Protein AF-S8F8T3-F1 (afdb_monomer)

Sequence (100 aa):
GSIYLLMIIATRSQRWNLARSEGNLATEVGNLLRWPDELAAGQAVTETIIPLVSLLARSCPVNLGQIMPVWIFQGLHAPLETSCCDLVVSDHLFGQILFK

pLDDT: mean 80.18, std 11.94, range [37.81, 93.75]

Organism: Fomitopsis schrenkii (NCBI:txid2126942)

Secondary structure (DSSP, 8-state):
-HHHHHHHHHHTT----GGG--STHHHHHHHHHHS--SSHHHHHIIIIIHHHHHHHHHHSPPBHHHHS-HHHHHHHT--TT-BTT-HHHHHHHHHH----

Foldseek 3Di:
DVVLVVVVCVVVVPDPPCVPPDDDVVVVVVCCLVPPDPDPSSCCSVVPVVVSSVVCCVVPFDFCLVVDPPVLCVVQVDDSRHTPPPVVSVVSSVVPDDPD

Solvent-accessible surface area (backbone atoms only — not comparable to full-atom values): 6032 Å² total; per-residue (Å²): 74,68,65,51,52,51,50,52,34,57,76,67,68,55,75,77,76,68,91,71,69,75,77,63,55,70,58,51,53,52,43,39,73,75,56,51,51,91,47,75,66,18,44,46,35,65,73,46,48,52,54,51,42,52,49,44,49,72,77,56,71,53,34,39,50,82,79,43,66,73,75,62,36,74,81,62,81,50,66,52,77,40,50,52,65,44,61,68,62,49,51,55,52,54,71,69,54,76,87,125

Mean predicted aligned error: 6.98 Å

Structure (mmCIF, N/CA/C/O backbone):
data_AF-S8F8T3-F1
#
_entry.id   AF-S8F8T3-F1
#
loop_
_atom_site.group_PDB
_atom_site.id
_atom_site.type_symbol
_atom_site.label_atom_id
_atom_site.label_alt_id
_atom_site.label_comp_id
_atom_site.label_asym_id
_atom_site.label_entity_id
_atom_site.label_seq_id
_atom_site.pdbx_PDB_ins_code
_atom_site.Cartn_x
_atom_site.Cartn_y
_atom_site.Cartn_z
_atom_site.occupancy
_atom_site.B_iso_or_equiv
_atom_site.auth_seq_id
_atom_site.auth_comp_id
_atom_site.auth_asym_id
_atom_site.auth_atom_id
_atom_site.pdbx_PDB_model_num
ATOM 1 N N . GLY A 1 1 ? 0.804 -1.762 -1.599 1.00 72.38 1 GLY A N 1
ATOM 2 C CA . GLY A 1 1 ? 0.012 -1.487 -0.379 1.00 72.38 1 GLY A CA 1
ATOM 3 C C . GLY A 1 1 ? -1.450 -1.882 -0.520 1.00 72.38 1 GLY A C 1
ATOM 4 O O . GLY A 1 1 ? -1.931 -2.703 0.252 1.00 72.38 1 GLY A O 1
ATOM 5 N N . SER A 1 2 ? -2.159 -1.337 -1.511 1.00 77.38 2 SER A N 1
ATOM 6 C CA . SER A 1 2 ? -3.621 -1.455 -1.656 1.00 77.38 2 SER A CA 1
ATOM 7 C C . SER A 1 2 ? -4.159 -2.888 -1.755 1.00 77.38 2 SER A C 1
ATOM 9 O O . SER A 1 2 ? -5.244 -3.167 -1.261 1.00 77.38 2 SER A O 1
ATOM 11 N N . ILE A 1 3 ? -3.393 -3.827 -2.318 1.00 83.81 3 ILE A N 1
ATOM 12 C CA . ILE A 1 3 ? -3.792 -5.244 -2.366 1.00 83.81 3 ILE A CA 1
ATOM 13 C C . ILE A 1 3 ? -3.906 -5.850 -0.972 1.00 83.81 3 ILE A C 1
ATOM 15 O O . ILE A 1 3 ? -4.899 -6.504 -0.670 1.00 83.81 3 ILE A O 1
ATOM 19 N N . TYR A 1 4 ? -2.943 -5.583 -0.091 1.00 87.06 4 TYR A N 1
ATOM 20 C CA . TYR A 1 4 ? -3.006 -6.074 1.283 1.00 87.06 4 TYR A CA 1
ATOM 21 C C . TYR A 1 4 ? -4.169 -5.446 2.052 1.00 87.06 4 TYR A C 1
ATOM 23 O O . TYR A 1 4 ? -4.809 -6.132 2.840 1.00 87.06 4 TYR A O 1
ATOM 31 N N . LEU A 1 5 ? -4.511 -4.184 1.772 1.00 83.56 5 LEU A N 1
ATOM 32 C 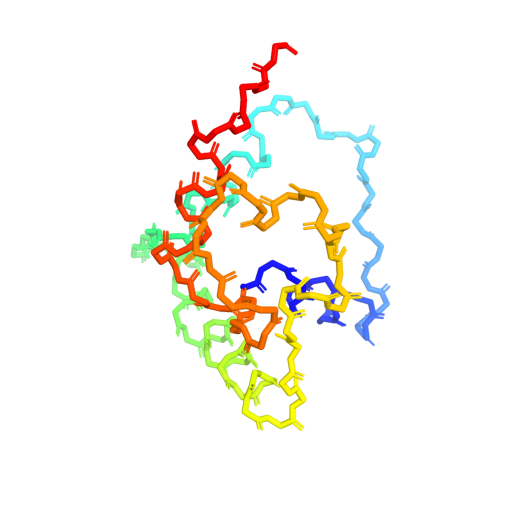CA . LEU A 1 5 ? -5.728 -3.564 2.306 1.00 83.56 5 LEU A CA 1
ATOM 33 C C . LEU A 1 5 ? -6.993 -4.300 1.854 1.00 83.56 5 LEU A C 1
ATOM 35 O O . LEU A 1 5 ? -7.841 -4.614 2.685 1.00 83.56 5 LEU A O 1
ATOM 39 N N . LEU A 1 6 ? -7.101 -4.642 0.568 1.00 81.75 6 LEU A N 1
ATOM 40 C CA . LEU A 1 6 ? -8.225 -5.432 0.060 1.00 81.75 6 LEU A CA 1
ATOM 41 C C . LEU A 1 6 ? -8.281 -6.826 0.697 1.00 81.75 6 LEU A C 1
ATOM 43 O O . LEU A 1 6 ? -9.365 -7.289 1.045 1.00 81.75 6 LEU A O 1
ATOM 47 N N . MET A 1 7 ? -7.133 -7.470 0.928 1.00 83.06 7 MET A N 1
ATOM 48 C CA . MET A 1 7 ? -7.068 -8.737 1.664 1.00 83.06 7 MET A CA 1
ATOM 49 C C . MET A 1 7 ? -7.540 -8.580 3.117 1.00 83.06 7 MET A C 1
ATOM 51 O O . MET A 1 7 ? -8.293 -9.420 3.608 1.00 83.06 7 MET A O 1
ATOM 55 N N . ILE A 1 8 ? -7.162 -7.501 3.810 1.00 83.50 8 ILE A N 1
ATOM 56 C CA . ILE A 1 8 ? -7.628 -7.211 5.179 1.00 83.50 8 ILE A CA 1
ATOM 57 C C . ILE A 1 8 ? -9.151 -7.017 5.198 1.00 83.50 8 ILE A C 1
ATOM 59 O O . ILE A 1 8 ? -9.842 -7.593 6.037 1.00 83.50 8 ILE A O 1
ATOM 63 N N . ILE A 1 9 ? -9.690 -6.247 4.252 1.00 82.25 9 ILE A N 1
ATOM 64 C CA . ILE A 1 9 ? -11.133 -5.999 4.127 1.00 82.25 9 ILE A CA 1
ATOM 65 C C . ILE A 1 9 ? -11.884 -7.314 3.868 1.00 82.25 9 ILE A C 1
ATOM 67 O O . ILE A 1 9 ? -12.860 -7.623 4.558 1.00 82.25 9 ILE A O 1
ATOM 71 N N . ALA A 1 10 ? -11.395 -8.119 2.919 1.00 80.69 10 ALA A N 1
ATOM 72 C CA . ALA A 1 10 ? -11.988 -9.402 2.559 1.00 80.69 10 ALA A CA 1
ATOM 73 C C . ALA A 1 10 ? -11.955 -10.403 3.725 1.00 80.69 10 ALA A C 1
ATOM 75 O O . ALA A 1 10 ? -12.973 -11.020 4.033 1.00 80.69 10 ALA A O 1
ATOM 76 N N . THR A 1 11 ? -10.818 -10.527 4.418 1.00 80.44 11 THR A N 1
ATOM 77 C CA . THR A 1 11 ? -10.667 -11.448 5.562 1.00 80.44 11 THR A CA 1
ATOM 78 C C . THR A 1 11 ? -11.547 -11.061 6.745 1.00 80.44 11 THR A C 1
ATOM 80 O O . THR A 1 11 ? -12.064 -11.935 7.436 1.00 80.44 11 THR A O 1
ATOM 83 N N . ARG A 1 12 ? -11.796 -9.765 6.953 1.00 79.44 12 ARG A N 1
ATOM 84 C CA . ARG A 1 12 ? -12.726 -9.280 7.983 1.00 79.44 12 ARG A CA 1
ATOM 85 C C . ARG A 1 12 ? -14.192 -9.302 7.552 1.00 79.44 12 ARG A C 1
ATOM 87 O O . ARG A 1 12 ? -15.042 -8.840 8.308 1.00 79.44 12 ARG A O 1
ATOM 94 N N . SER A 1 13 ? -14.502 -9.818 6.358 1.00 74.44 13 SER A N 1
ATOM 95 C CA . SER A 1 13 ? -15.852 -9.798 5.772 1.00 74.44 13 SER A CA 1
ATOM 96 C C . SER A 1 13 ? -16.492 -8.403 5.773 1.00 74.44 13 SER A C 1
ATOM 98 O O . SER A 1 13 ? -17.717 -8.266 5.777 1.00 74.44 13 SER A O 1
ATOM 100 N N . GLN A 1 14 ? -15.671 -7.350 5.762 1.00 71.31 14 GLN A N 1
ATOM 101 C CA . GLN A 1 14 ? -16.159 -5.983 5.718 1.00 71.31 14 GLN A CA 1
ATOM 102 C C . GLN A 1 14 ? -16.558 -5.680 4.278 1.00 71.31 14 GLN A C 1
ATOM 104 O O . GLN A 1 14 ? -15.724 -5.472 3.404 1.00 71.31 14 GLN A O 1
ATOM 109 N N . ARG A 1 15 ? -17.860 -5.688 3.998 1.00 63.41 15 ARG A N 1
ATOM 110 C CA . ARG A 1 15 ? -18.374 -5.208 2.714 1.00 63.41 15 ARG A CA 1
ATOM 111 C C . ARG A 1 15 ? -18.494 -3.696 2.807 1.00 63.41 15 ARG A C 1
ATOM 113 O O . ARG A 1 15 ? -19.402 -3.196 3.466 1.00 63.41 15 ARG A O 1
ATOM 120 N N . TRP A 1 16 ? -17.580 -2.967 2.169 1.00 56.22 16 TRP A N 1
ATOM 121 C CA . TRP A 1 16 ? -17.758 -1.527 2.012 1.00 56.22 16 TRP A CA 1
ATOM 122 C C . TRP A 1 16 ? -18.982 -1.312 1.123 1.00 56.22 16 TRP A C 1
ATOM 124 O O . TRP A 1 16 ? -18.987 -1.690 -0.049 1.00 56.22 16 TRP A O 1
ATOM 134 N N . ASN A 1 17 ? -20.054 -0.764 1.690 1.00 53.44 17 ASN A N 1
ATOM 135 C CA . ASN A 1 17 ? -21.269 -0.474 0.943 1.00 53.44 17 ASN A CA 1
ATOM 136 C C . ASN A 1 17 ? -21.003 0.782 0.096 1.00 53.44 17 ASN A C 1
ATOM 138 O O . ASN A 1 17 ? -21.242 1.906 0.529 1.00 53.44 17 ASN A O 1
ATOM 142 N N . LEU A 1 18 ? -20.423 0.591 -1.093 1.00 53.72 18 LEU A N 1
ATOM 143 C CA . LEU A 1 18 ? -20.011 1.666 -2.011 1.00 53.72 18 LEU A CA 1
ATOM 144 C C . LEU A 1 18 ? -21.192 2.499 -2.543 1.00 53.72 18 LEU A C 1
ATOM 146 O O . LEU A 1 18 ? -20.979 3.559 -3.121 1.00 53.72 18 LEU A O 1
ATOM 150 N N . ALA A 1 19 ? -22.432 2.057 -2.308 1.00 48.91 19 ALA A N 1
ATOM 151 C CA . ALA A 1 19 ? -23.666 2.652 -2.822 1.00 48.91 19 ALA A CA 1
ATOM 152 C C . ALA A 1 19 ? -23.955 4.100 -2.360 1.00 48.91 19 ALA A C 1
ATOM 154 O O . ALA A 1 19 ? -24.969 4.665 -2.759 1.00 48.91 19 ALA A O 1
ATOM 155 N N . ARG A 1 20 ? -23.106 4.708 -1.521 1.00 47.16 20 ARG A N 1
ATOM 156 C CA . ARG A 1 20 ? -23.279 6.079 -1.003 1.00 47.16 20 ARG A CA 1
ATOM 157 C C . ARG A 1 20 ? -21.999 6.914 -0.928 1.00 47.16 20 ARG A C 1
ATOM 159 O O . ARG A 1 20 ? -21.986 7.940 -0.257 1.00 47.16 20 ARG A O 1
ATOM 166 N N . SER A 1 21 ? -20.923 6.491 -1.587 1.00 49.66 21 SER A N 1
ATOM 167 C CA . SER A 1 21 ? -19.715 7.315 -1.659 1.00 49.66 21 SER A CA 1
ATOM 168 C C . SER A 1 21 ? -19.928 8.450 -2.665 1.00 49.66 21 SER A C 1
ATOM 170 O O . SER A 1 21 ? -19.556 8.322 -3.827 1.00 49.66 21 SER A O 1
ATOM 172 N N . GLU A 1 22 ? -20.548 9.550 -2.242 1.00 52.22 22 GLU A N 1
ATOM 173 C CA . GLU A 1 22 ? -20.496 10.802 -3.000 1.00 52.22 22 GLU A CA 1
ATOM 174 C C . GLU A 1 22 ? -19.071 11.389 -2.926 1.00 52.22 22 GLU A C 1
ATOM 176 O O . GLU A 1 22 ? -18.494 11.499 -1.846 1.00 52.22 22 GLU A O 1
ATOM 181 N N . GLY A 1 23 ? -18.489 11.769 -4.070 1.00 60.00 23 GLY A N 1
ATOM 182 C CA . GLY A 1 23 ? -17.276 12.599 -4.135 1.00 60.00 23 GLY A CA 1
ATOM 183 C C . GLY A 1 23 ? -15.910 11.897 -4.003 1.00 60.00 23 GLY A C 1
ATOM 184 O O . GLY A 1 23 ? -15.745 10.718 -4.314 1.00 60.00 23 GLY A O 1
ATOM 185 N N . ASN A 1 24 ? -14.909 12.680 -3.568 1.00 65.94 24 ASN A N 1
ATOM 186 C CA . ASN A 1 24 ? -13.461 12.395 -3.552 1.00 65.94 24 ASN A CA 1
ATOM 187 C C . ASN A 1 24 ? -13.005 11.365 -2.496 1.00 65.94 24 ASN A C 1
ATOM 189 O O . ASN A 1 24 ? -11.809 11.263 -2.227 1.00 65.94 24 ASN A O 1
ATOM 193 N N . LEU A 1 25 ? -13.913 10.581 -1.907 1.00 71.88 25 LEU A N 1
ATOM 194 C CA . LEU A 1 25 ? -13.628 9.713 -0.757 1.00 71.88 25 LEU A CA 1
ATOM 195 C C . LEU A 1 25 ? -12.482 8.719 -1.014 1.00 71.88 25 LEU A C 1
ATOM 197 O O . LEU A 1 25 ? -11.648 8.488 -0.145 1.00 71.88 25 LEU A O 1
ATOM 201 N N . ALA A 1 26 ? -12.401 8.145 -2.218 1.00 69.94 26 ALA A N 1
ATOM 202 C CA . ALA A 1 26 ? -11.300 7.251 -2.584 1.00 69.94 26 ALA A CA 1
ATOM 203 C C . ALA A 1 26 ? -9.944 7.979 -2.592 1.00 69.94 26 ALA A C 1
ATOM 205 O O . ALA A 1 26 ? -8.941 7.435 -2.127 1.00 69.94 26 ALA A O 1
ATOM 206 N N . THR A 1 27 ? -9.928 9.220 -3.079 1.00 72.31 27 THR A N 1
ATOM 207 C CA . THR A 1 27 ? -8.752 10.096 -3.079 1.00 72.31 27 THR A CA 1
ATOM 208 C C . THR A 1 27 ? -8.376 10.503 -1.656 1.00 72.31 27 THR A C 1
ATOM 210 O O . THR A 1 27 ? -7.203 10.461 -1.306 1.00 72.31 27 THR A O 1
ATOM 213 N N . GLU A 1 28 ? -9.352 10.832 -0.810 1.00 75.38 28 GLU A N 1
ATOM 214 C CA . GLU A 1 28 ? -9.134 11.189 0.598 1.00 75.38 28 GLU A CA 1
ATOM 215 C C . GLU A 1 28 ? -8.573 10.017 1.406 1.00 75.38 28 GLU A C 1
ATOM 217 O O . GLU A 1 28 ? -7.580 10.177 2.112 1.00 75.38 28 GLU A O 1
ATOM 222 N N . VAL A 1 29 ? -9.135 8.815 1.243 1.00 78.81 29 VAL A N 1
ATOM 223 C CA . VAL A 1 29 ? -8.603 7.591 1.861 1.00 78.81 29 VAL A CA 1
ATOM 224 C C . VAL A 1 29 ? -7.197 7.295 1.337 1.00 78.81 29 VAL A C 1
AT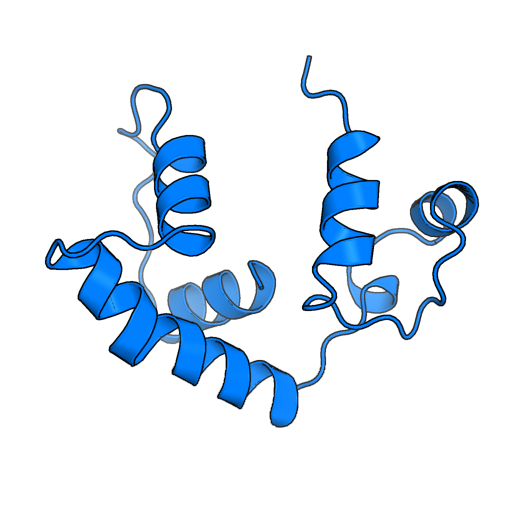OM 226 O O . VAL A 1 29 ? -6.305 6.971 2.118 1.00 78.81 29 VAL A O 1
ATOM 229 N N . GLY A 1 30 ? -6.968 7.438 0.029 1.00 77.94 30 GLY A N 1
ATOM 230 C CA . GLY A 1 30 ? -5.641 7.285 -0.568 1.00 77.94 30 GLY A CA 1
ATOM 231 C C . GLY A 1 30 ? -4.618 8.268 0.007 1.00 77.94 30 GLY A C 1
ATOM 232 O O . GLY A 1 30 ? -3.494 7.871 0.313 1.00 77.94 30 GLY A O 1
ATOM 233 N N . ASN A 1 31 ? -5.020 9.523 0.212 1.00 79.56 31 ASN A N 1
ATOM 234 C CA . ASN A 1 31 ? -4.185 10.554 0.817 1.00 79.56 31 ASN A CA 1
ATOM 235 C C . ASN A 1 31 ? -3.889 10.246 2.283 1.00 79.56 31 ASN A C 1
ATOM 237 O O . ASN A 1 31 ? -2.722 10.263 2.654 1.00 79.56 31 ASN A O 1
ATOM 241 N N . LEU A 1 32 ? -4.893 9.877 3.082 1.00 84.19 32 LEU A N 1
ATOM 242 C CA . LEU A 1 32 ? -4.707 9.498 4.486 1.00 84.19 32 LEU A CA 1
ATOM 243 C C . LEU A 1 32 ? -3.756 8.299 4.640 1.00 84.19 32 LEU A C 1
ATOM 245 O O . LEU A 1 32 ? -2.963 8.237 5.572 1.00 84.19 32 LEU A O 1
ATOM 249 N N . LEU A 1 33 ? -3.809 7.338 3.714 1.00 82.88 33 LEU A N 1
ATOM 250 C CA . LEU A 1 33 ? -2.912 6.181 3.715 1.00 82.88 33 LEU A CA 1
ATOM 251 C C . LEU A 1 33 ? -1.467 6.529 3.323 1.00 82.88 33 LEU A C 1
ATOM 253 O O . LEU A 1 33 ? -0.548 5.819 3.727 1.00 82.88 33 LEU A O 1
ATOM 257 N N . ARG A 1 34 ? -1.263 7.578 2.516 1.00 78.50 34 ARG A N 1
ATOM 258 C CA . ARG A 1 34 ? 0.066 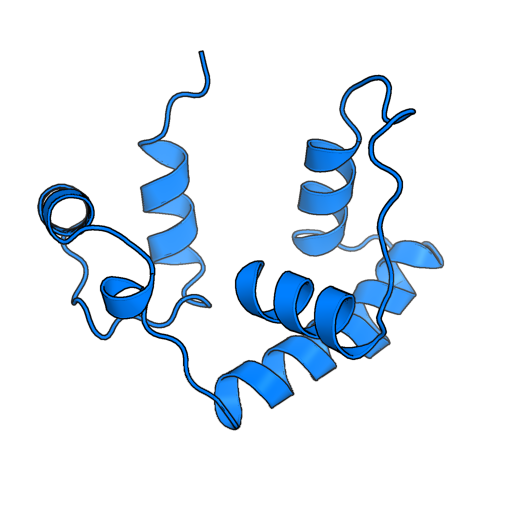8.048 2.079 1.00 78.50 34 ARG A CA 1
ATOM 259 C C . ARG A 1 34 ? 0.686 9.038 3.063 1.00 78.50 34 ARG A C 1
ATOM 261 O O . ARG A 1 34 ? 1.883 8.971 3.322 1.00 78.50 34 ARG A O 1
ATOM 268 N N . TRP A 1 35 ? -0.139 9.925 3.604 1.00 85.56 35 TRP A N 1
ATOM 269 C CA . TRP A 1 35 ? 0.201 10.962 4.569 1.00 85.56 35 TRP A CA 1
ATOM 270 C C . TRP A 1 35 ? -0.813 10.926 5.714 1.00 85.56 35 TRP A C 1
ATOM 272 O O . TRP A 1 35 ? -1.763 11.713 5.713 1.00 85.56 35 TRP A O 1
ATOM 282 N N . PRO A 1 36 ? -0.648 9.995 6.670 1.00 86.75 36 PRO A N 1
ATOM 283 C CA . PRO A 1 36 ? -1.498 9.964 7.848 1.00 86.75 36 PRO A CA 1
ATOM 284 C C . PRO A 1 36 ? -1.323 11.256 8.646 1.00 86.75 36 PRO A C 1
ATOM 286 O O . PRO A 1 36 ? -0.202 11.714 8.870 1.00 86.75 36 PRO A O 1
ATOM 289 N N . ASP A 1 37 ? -2.441 11.846 9.055 1.00 88.00 37 ASP A N 1
ATOM 290 C CA . ASP A 1 37 ? -2.472 13.015 9.926 1.00 88.00 37 ASP A CA 1
ATOM 291 C C . ASP A 1 37 ? -2.417 12.614 11.412 1.00 88.00 37 ASP A C 1
ATOM 293 O O . ASP A 1 37 ? -2.360 11.438 11.775 1.00 88.00 37 ASP A O 1
ATOM 297 N N . GLU A 1 38 ? -2.419 13.604 12.303 1.00 91.06 38 GLU A N 1
ATOM 298 C CA . GLU A 1 38 ? -2.423 13.368 13.754 1.00 91.06 38 GLU A CA 1
ATOM 299 C C . GLU A 1 38 ? -3.825 13.060 14.310 1.00 91.06 38 GLU A C 1
ATOM 301 O O . GLU A 1 38 ? -3.986 12.843 15.513 1.00 91.06 38 GLU A O 1
ATOM 306 N N . LEU A 1 39 ? -4.857 13.037 13.459 1.00 91.69 39 LEU A N 1
ATOM 307 C CA . LEU A 1 39 ? -6.217 12.712 13.876 1.00 91.69 39 LEU A CA 1
ATOM 308 C C . LEU A 1 39 ? -6.351 11.208 14.146 1.00 91.69 39 LEU A C 1
ATOM 310 O O . LEU A 1 39 ? -5.528 10.393 13.735 1.00 91.69 39 LEU A O 1
ATOM 314 N N . ALA A 1 40 ? -7.447 10.814 14.801 1.00 88.69 40 ALA A N 1
ATOM 315 C CA . ALA A 1 40 ? -7.708 9.415 15.153 1.00 88.69 40 ALA A CA 1
ATOM 316 C C . ALA A 1 40 ? -7.605 8.454 13.950 1.00 88.69 40 ALA A C 1
ATOM 318 O O . ALA A 1 40 ? -7.173 7.311 14.096 1.00 88.69 40 ALA A O 1
ATOM 319 N N . ALA A 1 41 ? -7.983 8.914 12.754 1.00 84.25 41 ALA A N 1
ATOM 320 C CA . ALA A 1 41 ? -7.882 8.126 11.533 1.00 84.25 41 ALA A CA 1
ATOM 321 C C . ALA A 1 41 ? -6.419 7.934 11.085 1.00 84.25 41 ALA A C 1
ATOM 323 O O . ALA A 1 41 ? -6.029 6.807 10.778 1.00 84.25 41 ALA A O 1
ATOM 324 N N . GLY A 1 42 ? -5.593 8.985 11.097 1.00 89.06 42 GLY A N 1
ATOM 325 C CA . GLY A 1 42 ? -4.167 8.888 10.784 1.00 89.06 42 GLY A CA 1
ATOM 326 C C . GLY A 1 42 ? -3.364 8.110 11.834 1.00 89.06 42 GLY A C 1
ATOM 327 O O . GLY A 1 42 ? -2.494 7.309 11.476 1.00 89.06 42 GLY A O 1
ATOM 328 N N . GLN A 1 43 ? -3.733 8.212 13.115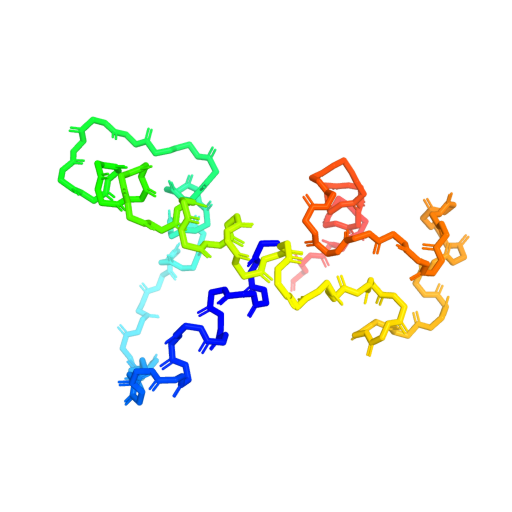 1.00 91.62 43 GLN A N 1
ATOM 329 C CA . GLN A 1 43 ? -3.202 7.348 14.177 1.00 91.62 43 GLN A CA 1
ATOM 330 C C . GLN A 1 43 ? -3.539 5.875 13.917 1.00 91.62 43 GLN A C 1
ATOM 332 O O . GLN A 1 43 ? -2.644 5.033 13.906 1.00 91.62 43 GLN A O 1
ATOM 337 N N . ALA A 1 44 ? -4.796 5.552 13.592 1.00 89.12 44 ALA A N 1
ATOM 338 C CA . ALA A 1 44 ? -5.185 4.186 13.237 1.00 89.12 44 ALA A CA 1
ATOM 339 C C . ALA A 1 44 ? -4.425 3.659 12.004 1.00 89.12 44 ALA A C 1
ATOM 341 O O . ALA A 1 44 ? -4.054 2.479 11.951 1.00 89.12 44 ALA A O 1
ATOM 342 N N . VAL A 1 45 ? -4.149 4.522 11.019 1.00 89.44 45 VAL A N 1
ATOM 343 C CA . VAL A 1 45 ? -3.313 4.160 9.868 1.00 89.44 45 VAL A CA 1
ATOM 344 C C . VAL A 1 45 ? -1.896 3.800 10.312 1.00 89.44 45 VAL A C 1
ATOM 346 O O . VAL A 1 45 ? -1.402 2.725 9.965 1.00 89.44 45 VAL A O 1
ATOM 349 N N . THR A 1 46 ? -1.269 4.665 11.104 1.00 91.88 46 THR A N 1
ATOM 350 C CA . THR A 1 46 ? 0.133 4.535 11.519 1.00 91.88 46 THR A CA 1
ATOM 351 C C . THR A 1 46 ? 0.349 3.374 12.487 1.00 91.88 46 THR A C 1
ATOM 353 O O . THR A 1 46 ? 1.304 2.614 12.341 1.00 91.88 46 THR A O 1
ATOM 356 N N . GLU A 1 47 ? -0.552 3.194 13.449 1.00 93.75 47 GLU A N 1
ATOM 357 C CA . GLU A 1 47 ? -0.405 2.217 14.530 1.00 93.75 47 GLU A CA 1
ATOM 358 C C . GLU A 1 47 ? -0.943 0.831 14.169 1.00 93.75 47 GLU A C 1
ATOM 360 O O . GLU A 1 47 ? -0.492 -0.170 14.723 1.00 93.75 47 GLU A O 1
ATOM 365 N N . THR A 1 48 ? -1.908 0.743 13.248 1.00 89.88 48 THR A N 1
ATOM 366 C CA . THR A 1 48 ? -2.578 -0.529 12.931 1.00 89.88 48 THR A CA 1
ATOM 367 C C . THR A 1 48 ? -2.428 -0.926 11.469 1.00 89.88 48 THR A C 1
ATOM 369 O O . THR A 1 48 ? -1.972 -2.033 11.177 1.00 89.88 48 THR A O 1
ATOM 372 N N . ILE A 1 49 ? -2.808 -0.056 10.531 1.00 88.69 49 ILE A N 1
ATOM 373 C CA . ILE A 1 49 ? -2.900 -0.434 9.113 1.00 88.69 49 ILE A CA 1
ATOM 374 C C . ILE A 1 49 ? -1.514 -0.654 8.501 1.00 88.69 49 ILE A C 1
ATOM 376 O O . ILE A 1 49 ? -1.279 -1.711 7.915 1.00 88.69 49 ILE A O 1
ATOM 380 N N . ILE A 1 50 ? -0.591 0.302 8.642 1.00 89.19 50 ILE A N 1
ATOM 381 C CA . ILE A 1 50 ? 0.766 0.201 8.083 1.00 89.19 50 ILE A CA 1
ATOM 382 C C . ILE A 1 50 ? 1.518 -1.015 8.656 1.00 89.19 50 ILE A C 1
ATOM 384 O O . ILE A 1 50 ? 2.075 -1.785 7.860 1.00 89.19 50 ILE A O 1
ATOM 388 N N . PRO A 1 51 ? 1.509 -1.273 9.982 1.00 91.75 51 PRO A N 1
ATOM 389 C CA . PRO A 1 51 ? 2.121 -2.476 10.541 1.00 91.75 51 PRO A CA 1
ATOM 390 C C . PRO A 1 51 ? 1.493 -3.769 10.018 1.00 91.75 51 PRO A C 1
ATOM 392 O O . PRO A 1 51 ? 2.219 -4.699 9.670 1.00 91.75 51 PRO A O 1
ATOM 395 N N . LEU A 1 52 ? 0.164 -3.829 9.896 1.00 90.31 52 LEU A N 1
ATOM 396 C CA . LEU A 1 52 ? -0.526 -5.017 9.395 1.00 90.31 52 LEU A CA 1
ATOM 397 C C . LEU A 1 52 ? -0.216 -5.283 7.916 1.00 90.31 52 LEU A C 1
ATOM 399 O O . LEU A 1 52 ? 0.068 -6.420 7.542 1.00 90.31 52 LEU A O 1
ATOM 403 N N . VAL A 1 53 ? -0.207 -4.242 7.079 1.00 90.12 53 VAL A N 1
ATOM 404 C CA . VAL A 1 53 ? 0.224 -4.337 5.675 1.00 90.12 53 VAL A CA 1
ATOM 405 C C . VAL A 1 53 ? 1.684 -4.784 5.589 1.00 90.12 53 VAL A C 1
ATOM 407 O O . VAL A 1 53 ? 2.009 -5.637 4.767 1.00 90.12 53 VAL A O 1
ATOM 410 N N . SER A 1 54 ? 2.557 -4.262 6.454 1.00 89.69 54 SER A N 1
ATOM 411 C CA . SER A 1 54 ? 3.972 -4.652 6.505 1.00 89.69 54 SER A CA 1
ATOM 412 C C . SER A 1 54 ? 4.153 -6.118 6.896 1.00 89.69 54 SER A C 1
ATOM 414 O O . SER A 1 54 ? 4.979 -6.814 6.305 1.00 89.69 54 SER A O 1
ATOM 416 N N . LEU A 1 55 ? 3.370 -6.604 7.862 1.00 91.69 55 LEU A N 1
ATOM 417 C CA . LEU A 1 55 ? 3.355 -8.010 8.259 1.00 91.69 55 LEU A CA 1
ATOM 418 C C . LEU A 1 55 ? 2.905 -8.897 7.094 1.00 91.69 55 LEU A C 1
ATOM 420 O O . LEU A 1 55 ? 3.612 -9.834 6.731 1.00 91.69 55 LEU A O 1
ATOM 424 N N . LEU A 1 56 ? 1.775 -8.566 6.464 1.00 90.81 56 LEU A N 1
ATOM 425 C CA . LEU A 1 56 ? 1.247 -9.324 5.329 1.00 90.81 56 LEU A CA 1
ATOM 426 C C . LEU A 1 56 ? 2.221 -9.347 4.151 1.00 90.81 56 LEU A C 1
ATOM 428 O O . LEU A 1 56 ? 2.429 -10.406 3.572 1.00 90.81 56 LEU A O 1
ATOM 432 N N . ALA A 1 57 ? 2.873 -8.225 3.846 1.00 90.56 57 ALA A N 1
ATOM 433 C CA . ALA A 1 57 ? 3.850 -8.155 2.766 1.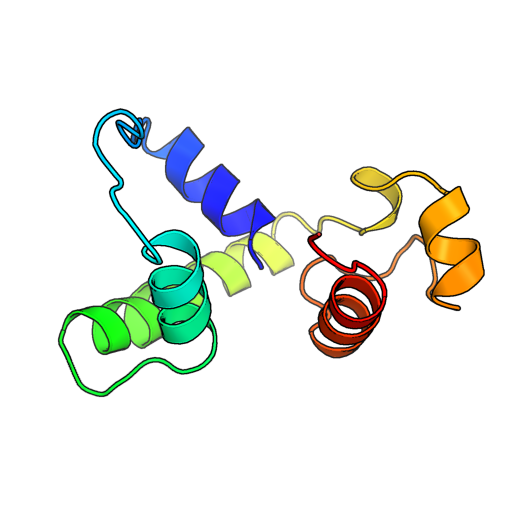00 90.56 57 ALA A CA 1
ATOM 434 C C . ALA A 1 57 ? 5.081 -9.043 2.998 1.00 90.56 57 ALA A C 1
ATOM 436 O O . ALA A 1 57 ? 5.672 -9.529 2.037 1.00 90.56 57 ALA A O 1
ATOM 437 N N . ARG A 1 58 ? 5.462 -9.277 4.261 1.00 91.50 58 ARG A N 1
ATOM 438 C CA . ARG A 1 58 ? 6.552 -10.199 4.619 1.00 91.50 58 ARG A CA 1
ATOM 439 C C . ARG A 1 58 ? 6.100 -11.657 4.619 1.00 91.50 58 ARG A C 1
ATOM 441 O O . ARG A 1 58 ? 6.866 -12.525 4.220 1.00 91.50 58 ARG A O 1
ATOM 448 N N . SER A 1 59 ? 4.882 -11.929 5.083 1.00 92.25 59 SER A N 1
ATOM 449 C CA . SER A 1 59 ? 4.353 -13.293 5.210 1.00 92.25 59 SER A CA 1
AT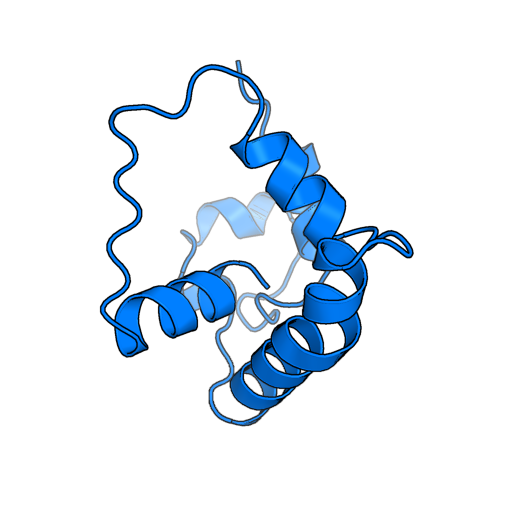OM 450 C C . SER A 1 59 ? 3.783 -13.854 3.905 1.00 92.25 59 SER A C 1
ATOM 452 O O . SER A 1 59 ? 3.777 -15.065 3.711 1.00 92.25 59 SER A O 1
ATOM 454 N N . CYS A 1 60 ? 3.287 -12.993 3.021 1.00 90.31 60 CYS A N 1
ATOM 455 C CA . CYS A 1 60 ? 2.658 -13.349 1.756 1.00 90.31 60 CYS A CA 1
ATOM 456 C C . CYS A 1 60 ? 3.078 -12.331 0.686 1.00 90.31 60 CYS A C 1
ATOM 458 O O . CYS A 1 60 ? 2.307 -11.430 0.362 1.00 90.31 60 CYS A O 1
ATOM 460 N N . PRO A 1 61 ? 4.316 -12.417 0.171 1.00 90.81 61 PRO A N 1
ATOM 461 C CA . PRO A 1 61 ? 4.800 -11.472 -0.821 1.00 90.81 61 PRO A CA 1
ATOM 462 C C . PRO A 1 61 ? 4.012 -11.615 -2.127 1.00 90.81 61 PRO A C 1
ATOM 464 O O . PRO A 1 61 ? 4.004 -12.671 -2.759 1.00 90.81 61 PRO A O 1
ATOM 467 N N . VAL A 1 62 ? 3.356 -10.528 -2.521 1.00 90.38 62 VAL A N 1
ATOM 468 C CA . VAL A 1 62 ? 2.674 -10.373 -3.805 1.00 90.38 62 VAL A CA 1
ATOM 469 C C . VAL A 1 62 ? 3.530 -9.511 -4.724 1.00 90.38 62 VAL A C 1
ATOM 471 O O . VAL A 1 62 ? 3.868 -8.364 -4.404 1.00 90.38 62 VAL A O 1
ATOM 474 N N . ASN A 1 63 ? 3.843 -10.063 -5.888 1.00 90.56 63 ASN A N 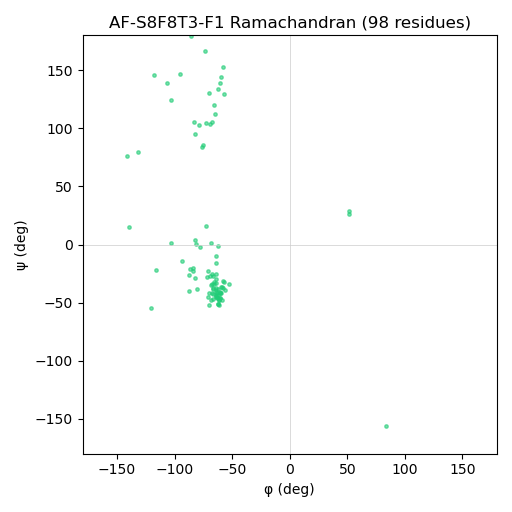1
ATOM 475 C CA . ASN A 1 63 ? 4.613 -9.393 -6.924 1.00 90.56 63 ASN A CA 1
ATOM 476 C C . ASN A 1 63 ? 3.674 -8.742 -7.937 1.00 90.56 63 ASN A C 1
ATOM 478 O O . ASN A 1 63 ? 2.607 -9.274 -8.252 1.00 90.56 63 ASN A O 1
ATOM 4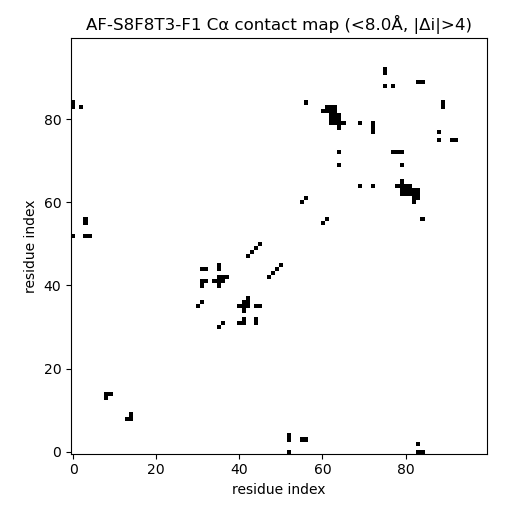82 N N . LEU A 1 64 ? 4.086 -7.606 -8.492 1.00 86.25 64 LEU A N 1
ATOM 483 C CA . LEU A 1 64 ? 3.311 -6.874 -9.485 1.00 86.25 64 LEU A CA 1
ATOM 484 C C . LEU A 1 64 ? 3.005 -7.755 -10.712 1.00 86.25 64 LEU A C 1
ATOM 486 O O . LEU A 1 64 ? 1.894 -7.701 -11.234 1.00 86.25 64 LEU A O 1
ATOM 490 N N . GLY A 1 65 ? 3.931 -8.612 -11.156 1.00 87.38 65 GLY A N 1
ATOM 491 C CA . GLY A 1 65 ? 3.708 -9.496 -12.307 1.00 87.38 65 GLY A CA 1
ATOM 492 C C . GLY A 1 65 ? 2.604 -10.545 -12.110 1.00 87.38 65 GLY A C 1
ATOM 493 O O . GLY A 1 65 ? 2.120 -11.112 -13.083 1.00 87.38 65 GLY A O 1
ATOM 494 N N . GLN A 1 66 ? 2.179 -10.801 -10.867 1.00 88.62 66 GLN A N 1
ATOM 495 C CA . GLN A 1 66 ? 1.080 -11.729 -10.560 1.00 88.62 66 GLN A CA 1
ATOM 496 C C . GLN A 1 66 ? -0.302 -11.073 -10.676 1.00 88.62 66 GLN A C 1
ATOM 498 O O . GLN A 1 66 ? -1.309 -11.769 -10.777 1.00 88.62 66 GLN A O 1
ATOM 503 N N . ILE A 1 67 ? -0.354 -9.742 -10.611 1.00 86.19 67 ILE A N 1
ATOM 504 C CA . ILE A 1 67 ? -1.594 -8.962 -10.479 1.00 86.19 67 ILE A CA 1
ATOM 505 C C . ILE A 1 67 ? -1.850 -8.065 -11.692 1.00 86.19 67 ILE A C 1
ATOM 507 O O . ILE A 1 67 ? -2.988 -7.668 -11.929 1.00 86.19 67 ILE A O 1
ATOM 511 N N . MET A 1 68 ? -0.801 -7.736 -12.448 1.00 83.81 68 MET A N 1
ATOM 512 C CA . MET A 1 68 ? -0.850 -6.831 -13.587 1.00 83.81 68 MET A CA 1
ATOM 513 C C . MET A 1 68 ? -0.457 -7.569 -14.870 1.00 83.81 68 MET A C 1
ATOM 515 O O . MET A 1 68 ? 0.427 -8.428 -14.846 1.00 83.81 68 MET A O 1
ATOM 519 N N . PRO A 1 69 ? -1.056 -7.215 -16.017 1.00 84.62 69 PRO A N 1
ATOM 520 C CA . PRO A 1 69 ? -0.627 -7.727 -17.311 1.00 84.62 69 PRO A CA 1
ATOM 521 C C . PRO A 1 69 ? 0.836 -7.389 -17.635 1.00 84.62 69 PRO A C 1
ATOM 523 O O . PRO A 1 69 ? 1.295 -6.276 -17.385 1.00 84.62 69 PRO A O 1
ATOM 526 N N . VAL A 1 70 ? 1.539 -8.311 -18.303 1.00 83.19 70 VAL A N 1
ATOM 527 C CA . VAL A 1 70 ? 2.968 -8.171 -18.660 1.00 83.19 70 VAL A CA 1
ATOM 528 C C . VAL A 1 70 ? 3.260 -6.914 -19.494 1.00 83.19 70 VAL A C 1
ATOM 530 O O . VAL A 1 70 ? 4.319 -6.310 -19.346 1.00 83.19 70 VAL A O 1
ATOM 533 N N . TRP A 1 71 ? 2.321 -6.473 -20.338 1.00 83.06 71 TRP A N 1
ATOM 534 C CA . TRP A 1 71 ? 2.503 -5.287 -21.184 1.00 83.06 71 TRP A CA 1
ATOM 535 C C . TRP A 1 71 ? 2.659 -3.985 -20.382 1.00 83.06 71 TRP A C 1
ATOM 537 O O . TRP A 1 71 ? 3.320 -3.068 -20.857 1.00 83.06 71 TRP A O 1
ATOM 547 N N . ILE A 1 72 ? 2.132 -3.909 -19.152 1.00 81.19 72 ILE A N 1
ATOM 548 C CA . ILE A 1 72 ? 2.314 -2.739 -18.277 1.00 81.19 72 ILE A CA 1
ATOM 549 C C . ILE A 1 72 ? 3.797 -2.572 -17.906 1.00 81.19 72 ILE A C 1
ATOM 551 O O . ILE A 1 72 ? 4.322 -1.461 -17.889 1.00 81.19 72 ILE A O 1
ATOM 555 N N . PHE A 1 73 ? 4.517 -3.675 -17.694 1.00 78.00 73 PHE A N 1
ATOM 556 C CA . PHE A 1 73 ? 5.929 -3.656 -17.294 1.00 78.00 73 PHE A CA 1
ATOM 557 C C . PHE A 1 73 ? 6.869 -3.193 -18.406 1.00 78.00 73 PHE A C 1
ATOM 559 O O . PHE A 1 73 ? 7.946 -2.676 -18.114 1.00 78.00 73 PHE A O 1
ATOM 566 N N . GLN A 1 74 ? 6.449 -3.309 -19.670 1.00 75.75 74 GLN A N 1
ATOM 567 C CA . GLN A 1 74 ? 7.231 -2.838 -20.816 1.00 75.75 74 GLN A CA 1
ATOM 568 C C . GLN A 1 74 ? 7.426 -1.314 -20.789 1.00 75.75 74 GLN A C 1
ATOM 570 O O . GLN A 1 74 ? 8.478 -0.834 -21.196 1.00 75.75 74 GLN A O 1
ATOM 575 N N . GLY A 1 75 ? 6.449 -0.557 -20.271 1.00 75.75 75 GLY A N 1
ATOM 576 C CA . GLY A 1 75 ? 6.554 0.899 -20.101 1.00 75.75 75 GLY A CA 1
ATOM 577 C C . GLY A 1 75 ? 7.211 1.336 -18.787 1.00 75.75 75 GLY A C 1
ATOM 578 O O . GLY A 1 75 ? 7.718 2.452 -18.687 1.00 75.75 75 GLY A O 1
ATOM 579 N N . LEU A 1 76 ? 7.227 0.461 -17.779 1.00 76.62 76 LEU A N 1
ATOM 580 C CA . LEU A 1 76 ? 7.684 0.769 -16.421 1.00 76.62 76 LEU A CA 1
ATOM 581 C C . LEU A 1 76 ? 9.156 0.454 -16.152 1.00 76.62 76 LEU A C 1
ATOM 583 O O . LEU A 1 76 ? 9.681 0.915 -15.143 1.00 76.62 76 LEU A O 1
ATOM 587 N N . HIS A 1 77 ? 9.813 -0.322 -17.020 1.00 81.88 77 HIS A N 1
ATOM 588 C CA . HIS A 1 77 ? 11.190 -0.797 -16.816 1.00 81.88 77 HIS A CA 1
ATOM 589 C C . HIS A 1 77 ? 11.403 -1.477 -15.445 1.00 81.88 77 HIS A C 1
ATOM 591 O O . HIS A 1 77 ? 12.500 -1.450 -14.890 1.00 81.88 77 HIS A O 1
ATOM 597 N N . ALA A 1 78 ? 10.350 -2.091 -14.896 1.00 83.94 78 ALA A N 1
ATOM 598 C CA . ALA A 1 78 ? 10.367 -2.777 -13.608 1.00 83.94 78 ALA A CA 1
ATOM 599 C C . ALA A 1 78 ? 10.330 -4.307 -13.809 1.00 83.94 78 ALA A C 1
ATOM 601 O O . ALA A 1 78 ? 9.575 -4.777 -14.668 1.00 83.94 78 ALA A O 1
ATOM 602 N N . PRO A 1 79 ? 11.102 -5.095 -13.035 1.00 88.25 79 PRO A N 1
ATOM 603 C CA . PRO A 1 79 ? 10.996 -6.554 -13.027 1.00 88.25 79 PRO A CA 1
ATOM 604 C C . PRO A 1 79 ? 9.586 -7.048 -12.660 1.00 88.25 79 PRO A C 1
ATOM 606 O O . PRO A 1 79 ? 8.851 -6.397 -11.916 1.00 88.25 79 PRO A O 1
ATOM 609 N N . LEU A 1 80 ? 9.204 -8.239 -13.128 1.00 86.94 80 LEU A N 1
ATOM 610 C CA . LEU A 1 80 ? 7.909 -8.843 -12.771 1.00 86.94 80 LEU A CA 1
ATOM 611 C C . LEU A 1 80 ? 7.850 -9.229 -11.286 1.00 86.94 80 LEU A C 1
ATOM 613 O O . LEU A 1 80 ? 6.772 -9.277 -10.692 1.00 86.94 80 LEU A O 1
ATOM 617 N N . GLU A 1 81 ? 9.014 -9.475 -10.690 1.00 90.31 81 GLU A N 1
ATOM 618 C CA . GLU A 1 81 ? 9.229 -9.805 -9.285 1.00 90.31 81 GLU A CA 1
ATOM 619 C C . GLU A 1 81 ? 9.161 -8.576 -8.370 1.00 90.31 81 GLU A C 1
ATOM 621 O O . GLU A 1 81 ? 9.280 -8.715 -7.153 1.00 90.31 81 GLU A O 1
ATOM 626 N N . THR A 1 82 ? 8.965 -7.372 -8.920 1.00 90.19 82 THR A N 1
ATOM 627 C CA . THR A 1 82 ? 8.808 -6.164 -8.112 1.00 90.19 82 THR A CA 1
ATOM 628 C C . THR A 1 82 ? 7.642 -6.323 -7.141 1.00 90.19 82 THR A C 1
ATOM 630 O O . THR A 1 82 ? 6.523 -6.661 -7.528 1.00 90.19 82 THR A O 1
ATOM 633 N N . SER A 1 83 ? 7.896 -6.040 -5.864 1.00 89.31 83 SER A N 1
ATOM 634 C CA . SER A 1 83 ? 6.878 -6.076 -4.815 1.00 89.31 83 SER A CA 1
ATOM 635 C C . SER A 1 83 ? 5.748 -5.090 -5.106 1.00 89.31 83 SER A C 1
ATOM 637 O O . SER A 1 83 ? 5.991 -3.930 -5.436 1.00 89.31 83 SER A O 1
ATOM 639 N N . CYS A 1 84 ? 4.497 -5.482 -4.854 1.00 86.31 84 CYS A N 1
ATOM 640 C CA . CYS A 1 84 ? 3.366 -4.550 -4.925 1.00 86.31 84 CYS A CA 1
ATOM 641 C C . CYS A 1 84 ? 3.366 -3.471 -3.818 1.00 86.31 84 CYS A C 1
ATOM 643 O O . CYS A 1 84 ? 2.414 -2.692 -3.694 1.00 86.31 84 CYS A O 1
ATOM 645 N N . CYS A 1 85 ? 4.373 -3.471 -2.940 1.00 86.81 85 CYS A N 1
ATOM 646 C CA . CYS A 1 85 ? 4.632 -2.424 -1.952 1.00 86.81 85 CYS A CA 1
ATOM 647 C C . CYS A 1 85 ? 5.777 -1.483 -2.341 1.00 86.81 85 CYS A C 1
ATOM 649 O O . CYS A 1 85 ? 6.066 -0.576 -1.567 1.00 86.81 85 CYS A O 1
ATOM 651 N N . ASP A 1 86 ? 6.396 -1.662 -3.508 1.00 87.06 86 ASP A N 1
ATOM 652 C CA . ASP A 1 86 ? 7.365 -0.700 -4.022 1.00 87.06 86 ASP A CA 1
ATOM 653 C C . ASP A 1 86 ? 6.650 0.611 -4.384 1.00 87.06 86 ASP A C 1
ATOM 655 O O . ASP A 1 86 ? 5.904 0.692 -5.365 1.00 87.06 86 ASP A O 1
ATOM 659 N N . LEU A 1 87 ? 6.838 1.630 -3.542 1.00 80.50 87 LEU A N 1
ATOM 660 C CA . LEU A 1 87 ? 6.197 2.931 -3.707 1.00 80.50 87 LEU A CA 1
ATOM 661 C C . LEU A 1 87 ? 6.711 3.668 -4.945 1.00 80.50 87 LEU A C 1
ATOM 663 O O . LEU A 1 87 ? 5.922 4.331 -5.606 1.00 80.50 87 LEU A O 1
ATOM 667 N N . VAL A 1 88 ? 7.986 3.503 -5.305 1.00 85.19 88 VAL A N 1
ATOM 668 C CA . VAL A 1 88 ? 8.584 4.186 -6.461 1.00 85.19 88 VAL A CA 1
ATOM 669 C C . VAL A 1 88 ? 7.978 3.649 -7.751 1.00 85.19 88 VAL A C 1
ATOM 671 O O . VAL A 1 88 ? 7.529 4.418 -8.602 1.00 85.19 88 VAL A O 1
ATOM 674 N N . VAL A 1 89 ? 7.905 2.323 -7.881 1.00 84.94 89 VAL A N 1
ATOM 675 C CA . VAL A 1 89 ? 7.292 1.687 -9.054 1.00 84.94 89 VAL A CA 1
ATOM 676 C C . VAL A 1 89 ? 5.790 1.960 -9.095 1.00 84.94 89 VAL A C 1
ATOM 678 O O . VAL A 1 89 ? 5.244 2.234 -10.163 1.00 84.94 89 VAL A O 1
ATOM 681 N N . SER A 1 90 ? 5.121 1.953 -7.939 1.00 80.25 90 SER A N 1
ATOM 682 C CA . SER A 1 90 ? 3.712 2.332 -7.831 1.00 80.25 90 SER A CA 1
ATOM 683 C C . SER A 1 90 ? 3.470 3.768 -8.308 1.00 80.25 90 SER A C 1
ATOM 685 O O . SER A 1 90 ? 2.557 3.994 -9.097 1.00 80.25 90 SER A O 1
ATOM 687 N N . ASP A 1 91 ? 4.265 4.741 -7.867 1.00 81.31 91 ASP A N 1
ATOM 688 C CA . ASP A 1 91 ? 4.101 6.142 -8.266 1.00 81.31 91 ASP A CA 1
ATOM 689 C C . ASP A 1 91 ? 4.389 6.349 -9.753 1.00 81.31 91 ASP A C 1
ATOM 691 O O . ASP A 1 91 ? 3.656 7.078 -10.421 1.00 81.31 91 ASP A O 1
ATOM 695 N N . HIS A 1 92 ? 5.385 5.651 -10.305 1.00 83.69 92 HIS A N 1
ATOM 696 C CA . HIS A 1 92 ? 5.638 5.673 -11.743 1.00 83.69 92 HIS A CA 1
ATOM 697 C C . HIS A 1 92 ? 4.463 5.079 -12.537 1.00 83.69 92 HIS A C 1
ATOM 699 O O . HIS A 1 92 ? 4.026 5.668 -13.522 1.00 83.69 92 HIS A O 1
ATOM 705 N N . LEU A 1 93 ? 3.900 3.957 -12.074 1.00 80.44 93 LEU A N 1
ATOM 706 C CA . LEU A 1 93 ? 2.745 3.303 -12.694 1.00 80.44 93 LEU A CA 1
ATOM 707 C C . LEU A 1 93 ? 1.529 4.231 -12.687 1.00 80.44 93 LEU A C 1
ATOM 709 O O . LEU A 1 93 ? 0.928 4.471 -13.730 1.00 80.44 93 LEU A O 1
ATOM 713 N N . PHE A 1 94 ? 1.172 4.778 -11.524 1.00 76.69 94 PHE A N 1
ATOM 714 C CA . PHE A 1 94 ? 0.015 5.664 -11.409 1.00 76.69 94 PHE A CA 1
ATOM 715 C C . PHE A 1 94 ? 0.236 7.014 -12.096 1.00 76.69 94 PHE A C 1
ATOM 717 O O . PHE A 1 94 ? -0.729 7.595 -12.577 1.00 76.69 94 PHE A O 1
ATOM 724 N N . GLY A 1 95 ? 1.479 7.486 -12.219 1.00 76.25 95 GLY A N 1
ATOM 725 C CA . GLY A 1 95 ? 1.813 8.663 -13.022 1.00 76.25 95 GLY A CA 1
ATOM 726 C C . GLY A 1 95 ? 1.608 8.459 -14.529 1.00 76.25 95 GLY A C 1
ATOM 727 O O . GLY A 1 95 ? 1.328 9.420 -15.241 1.00 76.25 95 GLY A O 1
ATOM 728 N N . GLN A 1 96 ? 1.707 7.218 -15.020 1.00 77.38 96 GLN A N 1
ATOM 729 C CA . GLN A 1 96 ? 1.416 6.869 -16.417 1.00 77.38 96 GLN A CA 1
ATOM 730 C C . GLN A 1 96 ? -0.082 6.617 -16.670 1.00 77.38 96 GLN A C 1
ATOM 732 O O . GLN A 1 96 ? -0.550 6.746 -17.804 1.00 77.38 96 GLN A O 1
ATOM 737 N N . ILE A 1 97 ? -0.851 6.276 -15.631 1.00 69.69 97 I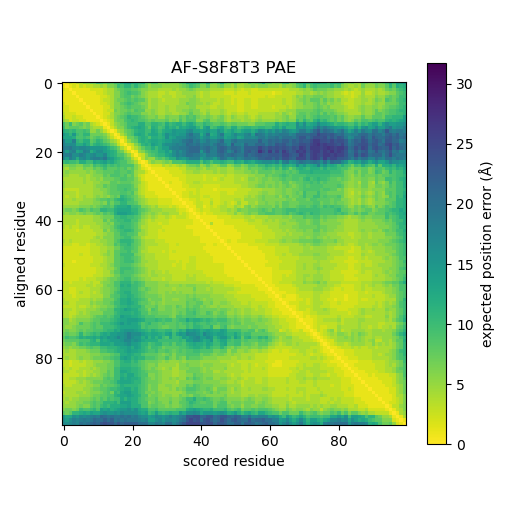LE A N 1
ATOM 738 C CA . ILE A 1 97 ? -2.302 6.084 -15.718 1.00 69.69 97 ILE A CA 1
ATOM 739 C C . ILE A 1 97 ? -2.988 7.453 -15.622 1.00 69.69 97 ILE A C 1
ATOM 741 O O . ILE A 1 97 ? -3.278 7.963 -14.542 1.00 69.69 97 ILE A O 1
ATOM 745 N N . LEU A 1 98 ? -3.288 8.052 -16.774 1.00 56.72 98 LEU A N 1
ATOM 746 C CA . LEU A 1 98 ? -4.198 9.195 -16.842 1.00 56.72 98 LEU A CA 1
ATOM 747 C C . LEU A 1 98 ? -5.635 8.704 -16.615 1.00 56.72 98 LEU A C 1
ATOM 749 O O . LEU A 1 98 ? -6.243 8.128 -17.519 1.00 56.72 98 LEU A O 1
ATOM 753 N N . PHE A 1 99 ? -6.191 8.950 -15.428 1.00 53.41 99 PHE A N 1
ATOM 754 C CA . PHE A 1 99 ? -7.639 8.879 -15.228 1.00 53.41 99 PHE A CA 1
ATOM 755 C C . PHE A 1 99 ? -8.271 10.057 -15.985 1.00 53.41 99 PHE A C 1
ATOM 757 O O . PHE A 1 99 ? -8.133 11.207 -15.571 1.00 53.41 99 PHE A O 1
ATOM 764 N N . LYS A 1 100 ? -8.877 9.771 -17.141 1.00 37.81 100 LYS A N 1
ATOM 765 C CA . LYS A 1 100 ? -9.764 10.701 -17.853 1.00 37.81 100 LYS A CA 1
ATOM 766 C C . LYS A 1 100 ? -11.194 10.534 -17.370 1.00 37.81 100 LYS A C 1
ATOM 768 O O . LYS A 1 100 ? -11.591 9.366 -17.162 1.00 37.81 100 LYS A O 1
#

Radius of gyration: 14.85 Å; Cα contacts (8 Å, |Δi|>4): 64; chains: 1; bounding box: 35×27×36 Å